Protein AF-A0A9Q0IZ70-F1 (afdb_monomer_lite)

InterPro domains:
  IPR000010 Cystatin domain [PF16845] (26-95)
  IPR000010 Cystatin domain [SM00043] (12-96)
  IPR000010 Cystatin domain [cd00042] (15-93)
  IPR018073 Proteinase inhibitor I25, cystatin, conserved site [PS00287] (55-68)
  IPR027214 Cystatin [PTHR11413] (13-95)
  IPR046350 Cystatin superfamily [SSF54403] (16-95)
  IPR046350 Cystatin superfamily [SSF54403] (92-128)

Structure (mmCIF, N/CA/C/O backbone):
data_AF-A0A9Q0IZ70-F1
#
_entry.id   AF-A0A9Q0IZ70-F1
#
loop_
_atom_site.group_PDB
_atom_site.id
_atom_site.type_symbol
_atom_site.label_atom_id
_atom_site.label_alt_id
_atom_site.label_comp_id
_atom_site.label_asym_id
_atom_site.label_entity_id
_atom_site.label_seq_id
_atom_site.pdbx_PDB_ins_code
_atom_site.Cartn_x
_atom_site.Cartn_y
_atom_site.Cartn_z
_atom_site.occupancy
_atom_site.B_iso_or_equiv
_atom_site.auth_seq_id
_atom_site.auth_comp_id
_atom_site.auth_asym_id
_atom_site.auth_atom_id
_atom_site.pdbx_PDB_model_num
ATOM 1 N N . MET A 1 1 ? 20.917 2.984 -36.795 1.00 37.69 1 MET A N 1
ATOM 2 C CA . MET A 1 1 ? 20.305 1.751 -36.254 1.00 37.69 1 MET A CA 1
ATOM 3 C C . MET A 1 1 ? 19.151 2.161 -35.357 1.00 37.69 1 MET A C 1
ATOM 5 O O . MET A 1 1 ? 19.385 2.739 -34.306 1.00 37.69 1 MET A O 1
ATOM 9 N N . ALA A 1 2 ? 17.919 1.964 -35.822 1.00 38.53 2 ALA A N 1
ATOM 10 C CA . ALA A 1 2 ? 16.712 2.277 -35.069 1.00 38.53 2 ALA A CA 1
ATOM 11 C C . ALA A 1 2 ? 16.426 1.143 -34.073 1.00 38.53 2 ALA A C 1
ATOM 13 O O . ALA A 1 2 ? 16.242 0.001 -34.493 1.00 38.53 2 ALA A O 1
ATOM 14 N N . LYS A 1 3 ? 16.390 1.443 -32.769 1.00 39.34 3 LYS A N 1
ATOM 15 C CA . LYS A 1 3 ? 15.794 0.542 -31.776 1.00 39.34 3 LYS A CA 1
ATOM 16 C C . LYS A 1 3 ? 14.370 1.008 -31.493 1.00 39.34 3 LYS A C 1
ATOM 18 O O . LYS A 1 3 ? 14.136 2.095 -30.981 1.00 39.34 3 LYS A O 1
ATOM 23 N N . LYS A 1 4 ? 13.448 0.164 -31.938 1.00 32.59 4 LYS A N 1
ATOM 24 C CA . LYS A 1 4 ? 11.996 0.272 -31.888 1.00 32.59 4 LYS A CA 1
ATOM 25 C C . LYS A 1 4 ? 11.491 -0.191 -30.517 1.00 32.59 4 LYS A C 1
ATOM 27 O O . LYS A 1 4 ? 11.892 -1.260 -30.071 1.00 32.59 4 LYS A O 1
ATOM 32 N N . GLY A 1 5 ? 10.567 0.580 -29.942 1.00 32.47 5 GLY A N 1
ATOM 33 C CA . GLY A 1 5 ? 9.513 0.085 -29.051 1.00 32.47 5 GLY A CA 1
ATOM 34 C C . GLY A 1 5 ? 9.852 -0.016 -27.565 1.00 32.47 5 GLY A C 1
ATOM 35 O O . GLY A 1 5 ? 9.880 -1.119 -27.034 1.00 32.47 5 GLY A O 1
ATOM 36 N N . ALA A 1 6 ? 10.039 1.116 -26.886 1.00 37.16 6 ALA A N 1
ATOM 37 C CA . ALA A 1 6 ? 9.683 1.198 -25.471 1.00 37.16 6 ALA A CA 1
ATOM 38 C C . ALA A 1 6 ? 8.194 1.565 -25.429 1.00 37.16 6 ALA A C 1
ATOM 40 O O . ALA A 1 6 ? 7.808 2.580 -26.012 1.00 37.16 6 ALA A O 1
ATOM 41 N N . GLY A 1 7 ? 7.376 0.674 -24.863 1.00 34.72 7 GLY A N 1
ATOM 42 C CA . GLY A 1 7 ? 5.933 0.859 -24.719 1.00 34.72 7 GLY A CA 1
ATOM 43 C C . GLY A 1 7 ? 5.609 2.200 -24.072 1.00 34.72 7 GLY A C 1
ATOM 44 O O . GLY A 1 7 ? 6.412 2.728 -23.307 1.00 34.72 7 GLY A O 1
ATOM 45 N N . ASP A 1 8 ? 4.461 2.747 -24.456 1.00 37.56 8 ASP A N 1
ATOM 46 C CA . ASP A 1 8 ? 3.940 4.062 -24.100 1.00 37.56 8 ASP A CA 1
ATOM 47 C C . ASP A 1 8 ? 4.296 4.490 -22.670 1.00 37.56 8 ASP A C 1
ATOM 49 O O . ASP A 1 8 ? 3.594 4.184 -21.703 1.00 37.56 8 ASP A O 1
ATOM 53 N N . VAL A 1 9 ? 5.400 5.232 -22.535 1.00 45.91 9 VAL A N 1
ATOM 54 C CA . VAL A 1 9 ? 5.744 5.904 -21.288 1.00 45.91 9 VAL A CA 1
ATOM 55 C C . VAL A 1 9 ? 4.662 6.949 -21.056 1.00 45.91 9 VAL A C 1
ATOM 57 O O . VAL A 1 9 ? 4.579 7.966 -21.747 1.00 45.91 9 VAL A O 1
ATOM 60 N N . ALA A 1 10 ? 3.762 6.670 -20.117 1.00 45.91 10 ALA A N 1
ATOM 61 C CA . ALA A 1 10 ? 2.833 7.665 -19.618 1.00 45.91 10 ALA A CA 1
ATOM 62 C C . ALA A 1 10 ? 3.679 8.837 -19.104 1.00 45.91 10 ALA A C 1
ATOM 64 O O . ALA A 1 10 ? 4.390 8.706 -18.106 1.00 45.91 10 ALA A O 1
ATOM 65 N N . HIS A 1 11 ? 3.652 9.952 -19.834 1.00 46.00 11 HIS A N 1
ATOM 66 C CA . HIS A 1 11 ? 4.372 11.178 -19.513 1.00 46.00 11 HIS A CA 1
ATOM 67 C C . HIS A 1 11 ? 3.722 11.804 -18.270 1.00 46.00 11 HIS A C 1
ATOM 69 O O . HIS A 1 11 ? 2.929 12.738 -18.363 1.00 46.00 11 HIS A O 1
ATOM 75 N N . GLY A 1 12 ? 3.997 11.231 -17.097 1.00 52.81 12 GLY A N 1
ATOM 76 C CA . GLY A 1 12 ? 3.655 11.832 -15.816 1.00 52.81 12 GLY A CA 1
ATOM 77 C C . GLY A 1 12 ? 4.418 13.143 -15.670 1.00 52.81 12 GLY A C 1
ATOM 78 O O . GLY A 1 12 ? 5.605 13.215 -15.989 1.00 52.81 12 GLY A O 1
ATOM 79 N N . ILE A 1 13 ? 3.734 14.190 -15.214 1.00 55.56 13 ILE A N 1
ATOM 80 C CA . ILE A 1 13 ? 4.355 15.490 -14.949 1.00 55.56 13 ILE A CA 1
ATOM 81 C C . ILE A 1 13 ? 5.485 15.266 -13.925 1.00 55.56 13 ILE A C 1
ATOM 83 O O . ILE A 1 13 ? 5.208 14.700 -12.862 1.00 55.56 13 ILE A O 1
ATOM 87 N N . PRO A 1 14 ? 6.741 15.671 -14.203 1.00 56.78 14 PRO A N 1
ATOM 88 C CA . PRO A 1 14 ? 7.845 15.515 -13.259 1.00 56.78 14 PRO A CA 1
ATOM 89 C C . PRO A 1 14 ? 7.474 16.064 -11.874 1.00 56.78 14 PRO A C 1
ATOM 91 O O . PRO A 1 14 ? 7.019 17.199 -11.752 1.00 56.78 14 PRO A O 1
ATOM 94 N N . GLY A 1 15 ? 7.624 15.238 -10.833 1.00 64.81 15 GLY A N 1
ATOM 95 C CA . GLY A 1 15 ? 7.266 15.569 -9.448 1.00 64.81 15 GLY A CA 1
ATOM 96 C C . GLY A 1 15 ? 5.805 15.310 -9.045 1.00 64.81 15 GLY A C 1
ATOM 97 O O 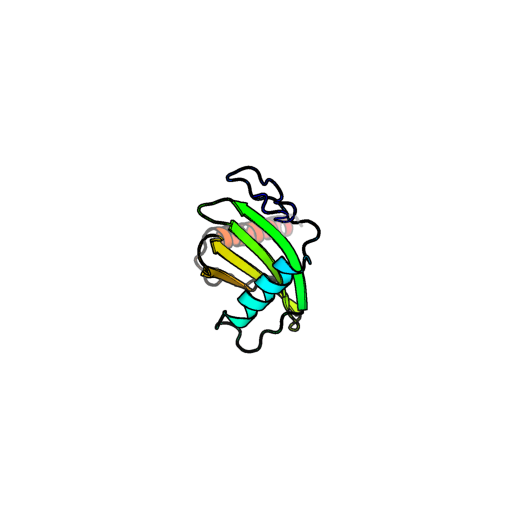. GLY A 1 15 ? 5.546 15.113 -7.857 1.00 64.81 15 GLY A O 1
ATOM 98 N N . GLY A 1 16 ? 4.862 15.232 -9.989 1.00 84.38 16 GLY A N 1
ATOM 99 C CA . GLY A 1 16 ? 3.443 14.980 -9.713 1.00 84.38 16 GLY A CA 1
ATOM 100 C C . GLY A 1 16 ? 3.116 13.495 -9.527 1.00 84.38 16 GLY A C 1
ATOM 101 O O . GLY A 1 16 ? 3.575 12.646 -10.295 1.00 84.38 16 GLY A O 1
ATOM 102 N N . ILE A 1 17 ? 2.287 13.167 -8.529 1.00 89.00 17 ILE A N 1
ATOM 103 C CA . ILE A 1 17 ? 1.721 11.817 -8.397 1.00 89.00 17 ILE A CA 1
ATOM 104 C C . ILE A 1 17 ? 0.626 11.659 -9.454 1.00 89.00 17 ILE A C 1
ATOM 106 O O . ILE A 1 17 ? -0.391 12.349 -9.423 1.00 89.00 17 ILE A O 1
ATOM 110 N N . THR A 1 18 ? 0.845 10.748 -10.396 1.00 92.06 18 THR A N 1
ATOM 111 C CA . THR A 1 18 ? -0.065 10.467 -11.507 1.00 92.06 18 THR A CA 1
ATOM 112 C C . THR A 1 18 ? -0.782 9.139 -11.253 1.00 92.06 18 THR A C 1
ATOM 114 O O . THR A 1 18 ? -0.106 8.126 -11.064 1.00 92.06 18 THR A O 1
ATOM 117 N N . PRO A 1 19 ? -2.126 9.092 -11.242 1.00 93.06 19 PRO A N 1
ATOM 118 C CA . PRO A 1 19 ? -2.852 7.836 -11.085 1.00 93.06 19 PRO A CA 1
ATOM 119 C C . PRO A 1 19 ? -2.624 6.918 -12.294 1.00 93.06 19 PRO A C 1
ATOM 121 O O . PRO A 1 19 ? -2.622 7.366 -13.439 1.00 93.06 19 PRO A O 1
ATOM 124 N N . ILE A 1 20 ? -2.466 5.620 -12.040 1.00 92.44 20 ILE A N 1
ATOM 125 C CA . ILE A 1 20 ? -2.356 4.590 -13.074 1.00 92.44 20 ILE A CA 1
ATOM 126 C C . ILE A 1 20 ? -3.730 3.950 -13.250 1.00 92.44 20 ILE A C 1
ATOM 128 O O . ILE A 1 20 ? -4.258 3.312 -12.338 1.00 92.44 20 ILE A O 1
ATOM 132 N N . ILE A 1 21 ? -4.310 4.137 -14.435 1.00 91.25 21 ILE A N 1
ATOM 133 C CA . ILE A 1 21 ? -5.63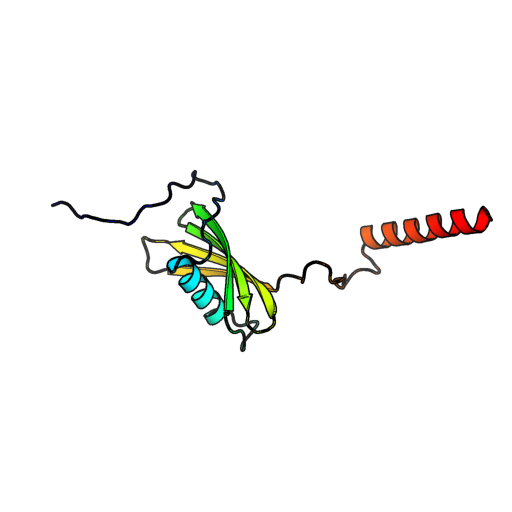4 3.622 -14.788 1.00 91.25 21 ILE A CA 1
ATOM 134 C C . ILE A 1 21 ? -5.500 2.787 -16.077 1.00 91.25 21 ILE A C 1
ATOM 136 O O . ILE A 1 21 ? -4.961 3.290 -17.067 1.00 91.25 21 ILE A O 1
ATOM 140 N N . PRO A 1 22 ? -5.934 1.513 -16.093 1.00 92.81 22 PRO A N 1
ATOM 141 C CA . PRO A 1 22 ? -6.486 0.775 -14.957 1.00 92.81 22 PRO A CA 1
ATOM 142 C C . PRO A 1 22 ? -5.382 0.369 -13.948 1.00 92.81 22 PRO A C 1
ATOM 144 O O . PRO A 1 22 ? -4.208 0.322 -14.320 1.00 92.81 22 PRO A O 1
ATOM 147 N N . PRO A 1 23 ? -5.713 0.126 -12.666 1.00 91.06 23 PRO A N 1
ATOM 148 C CA . PRO A 1 23 ? -4.716 -0.147 -11.624 1.00 91.06 23 PRO A CA 1
ATOM 149 C C . PRO A 1 23 ? -4.170 -1.585 -11.644 1.00 91.06 23 PRO A C 1
ATOM 151 O O . PRO A 1 23 ? -3.152 -1.864 -11.020 1.00 91.06 23 PRO A O 1
ATOM 154 N N . ASP A 1 24 ? -4.823 -2.498 -12.357 1.00 92.44 24 ASP A N 1
ATOM 155 C CA . ASP A 1 24 ? -4.504 -3.926 -12.474 1.00 92.44 24 ASP A CA 1
ATOM 156 C C . ASP A 1 24 ? -3.614 -4.253 -13.686 1.00 92.44 24 ASP A C 1
ATOM 158 O O . ASP A 1 24 ? -3.542 -5.403 -14.123 1.00 92.44 24 ASP A O 1
ATOM 162 N N . ARG A 1 25 ? -2.902 -3.253 -14.224 1.00 94.69 25 ARG A N 1
ATOM 163 C CA . ARG A 1 25 ? -1.899 -3.471 -15.275 1.00 94.69 25 ARG A CA 1
ATOM 164 C C . ARG A 1 25 ? -0.915 -4.573 -14.847 1.00 94.69 25 ARG A C 1
ATOM 166 O O . ARG A 1 25 ? -0.473 -4.547 -13.695 1.00 94.69 25 ARG A O 1
ATOM 173 N N . PRO A 1 26 ? -0.503 -5.483 -15.753 1.00 95.19 26 PRO A N 1
ATOM 174 C CA . PRO A 1 26 ? 0.390 -6.597 -15.418 1.00 95.19 26 PRO A CA 1
ATOM 175 C C . PRO A 1 26 ? 1.657 -6.167 -14.669 1.00 95.19 26 PRO A C 1
ATOM 177 O O . PRO A 1 26 ? 2.002 -6.754 -13.650 1.00 95.19 26 PRO A O 1
ATOM 180 N N . GLU A 1 27 ? 2.278 -5.067 -15.098 1.00 93.19 27 GLU A N 1
ATOM 181 C CA . GLU A 1 27 ? 3.470 -4.493 -14.459 1.00 93.19 27 GLU A CA 1
ATOM 182 C C . GLU A 1 27 ? 3.227 -4.106 -12.990 1.00 93.19 27 GLU A C 1
ATOM 184 O O . GLU A 1 27 ? 4.071 -4.335 -12.126 1.00 93.19 27 GLU A O 1
ATOM 189 N N . ILE A 1 28 ? 2.050 -3.560 -12.680 1.00 96.12 28 ILE A N 1
ATOM 190 C CA . ILE A 1 28 ? 1.670 -3.158 -11.322 1.00 96.12 28 ILE A CA 1
ATOM 191 C C . ILE A 1 28 ? 1.313 -4.376 -10.475 1.00 96.12 28 ILE A C 1
ATOM 193 O O . ILE A 1 28 ? 1.666 -4.433 -9.297 1.00 96.12 28 ILE A O 1
ATOM 197 N N . VAL A 1 29 ? 0.657 -5.374 -11.069 1.00 96.75 29 VAL A N 1
ATOM 198 C CA . VAL A 1 29 ? 0.383 -6.656 -10.410 1.00 96.75 29 VAL A CA 1
ATOM 199 C C . VAL A 1 29 ? 1.692 -7.352 -10.031 1.00 96.75 29 VAL A C 1
ATOM 201 O O . VAL A 1 29 ? 1.815 -7.848 -8.911 1.00 96.75 29 VAL A O 1
ATOM 204 N N . ASP A 1 30 ? 2.693 -7.338 -10.909 1.00 95.94 30 ASP A N 1
ATOM 205 C CA . ASP A 1 30 ? 4.012 -7.911 -10.634 1.00 95.94 30 ASP A CA 1
ATOM 206 C C . ASP A 1 30 ? 4.734 -7.174 -9.504 1.00 95.94 30 ASP A C 1
ATOM 208 O O . ASP A 1 30 ? 5.316 -7.807 -8.619 1.00 95.94 30 ASP A O 1
ATOM 212 N N . LEU A 1 31 ? 4.654 -5.841 -9.480 1.00 95.56 31 LEU A N 1
ATOM 213 C CA . LEU A 1 31 ? 5.178 -5.027 -8.383 1.00 95.56 31 LEU A CA 1
ATOM 214 C C . LEU A 1 31 ? 4.460 -5.322 -7.057 1.00 95.56 31 LEU A C 1
ATOM 216 O O . LEU A 1 31 ? 5.113 -5.484 -6.026 1.00 95.56 31 LEU A O 1
ATOM 220 N N . ALA A 1 32 ? 3.135 -5.466 -7.074 1.00 96.19 32 ALA A N 1
ATOM 221 C CA . ALA A 1 32 ? 2.357 -5.818 -5.890 1.00 96.19 32 ALA A CA 1
ATOM 222 C C . ALA A 1 32 ? 2.733 -7.211 -5.352 1.00 96.19 32 ALA A C 1
ATOM 224 O O . ALA A 1 32 ? 2.946 -7.380 -4.151 1.00 96.19 32 ALA A O 1
ATOM 225 N N . ARG A 1 33 ? 2.883 -8.206 -6.237 1.00 96.31 33 ARG A N 1
ATOM 226 C CA . ARG A 1 33 ? 3.342 -9.558 -5.874 1.00 96.31 33 ARG A CA 1
ATOM 227 C C . ARG A 1 33 ? 4.763 -9.550 -5.325 1.00 96.31 33 ARG A C 1
ATOM 229 O O . ARG A 1 33 ? 5.039 -10.251 -4.354 1.00 96.31 33 ARG A O 1
ATOM 236 N N . PHE A 1 34 ? 5.650 -8.756 -5.923 1.00 94.94 34 PHE A N 1
ATOM 237 C CA . PHE A 1 34 ? 7.000 -8.544 -5.412 1.00 94.94 34 PHE A CA 1
ATOM 238 C C . PHE A 1 34 ? 6.960 -7.988 -3.987 1.00 94.94 34 PHE A C 1
ATOM 240 O O . PHE A 1 34 ? 7.572 -8.575 -3.102 1.00 94.94 34 PHE A O 1
ATOM 247 N N . ALA A 1 35 ? 6.173 -6.939 -3.734 1.00 95.44 35 ALA A N 1
ATOM 248 C CA . ALA A 1 35 ? 6.059 -6.353 -2.402 1.00 95.44 35 ALA A CA 1
ATOM 249 C C . ALA A 1 35 ? 5.541 -7.348 -1.352 1.00 95.44 35 ALA A C 1
ATOM 251 O O . ALA A 1 35 ? 6.139 -7.467 -0.285 1.00 95.44 35 ALA A O 1
ATOM 252 N N . VAL A 1 36 ? 4.493 -8.116 -1.676 1.00 95.31 36 VAL A N 1
ATOM 253 C CA . VAL A 1 36 ? 3.940 -9.155 -0.786 1.00 95.31 36 VAL A CA 1
ATOM 254 C C . VAL A 1 36 ? 4.950 -10.272 -0.503 1.00 95.31 36 VAL A C 1
ATOM 256 O O . VAL A 1 36 ? 4.991 -10.778 0.616 1.00 95.31 36 VAL A O 1
ATOM 259 N N . LYS A 1 37 ? 5.782 -10.638 -1.486 1.00 94.31 37 LYS A N 1
ATOM 260 C CA . LYS A 1 37 ? 6.838 -11.650 -1.330 1.00 94.31 37 LYS A CA 1
ATOM 261 C C . LYS A 1 37 ? 8.045 -11.141 -0.533 1.00 94.31 37 LYS A C 1
ATOM 263 O O . LYS A 1 37 ? 8.714 -11.936 0.118 1.00 94.31 37 LYS A O 1
ATOM 268 N N . THR A 1 38 ? 8.369 -9.854 -0.643 1.00 92.19 38 THR A N 1
ATOM 269 C CA . THR A 1 38 ? 9.568 -9.253 -0.038 1.00 92.19 38 THR A CA 1
ATOM 270 C C . THR A 1 38 ? 9.358 -8.830 1.412 1.00 92.19 38 THR A C 1
ATOM 272 O O . THR A 1 38 ? 10.302 -8.877 2.195 1.00 92.19 38 THR A O 1
ATOM 275 N N . GLN A 1 39 ? 8.151 -8.403 1.779 1.00 90.50 39 GLN A N 1
ATOM 276 C CA . GLN A 1 39 ? 7.840 -8.035 3.159 1.00 90.50 39 GLN A CA 1
ATOM 277 C C . GLN A 1 39 ? 7.918 -9.253 4.099 1.00 90.50 39 GLN A C 1
ATOM 279 O O . GLN A 1 39 ? 7.590 -10.373 3.711 1.00 90.50 39 GLN A O 1
ATOM 284 N N . THR A 1 40 ? 8.338 -9.026 5.345 1.00 90.56 40 THR A N 1
ATOM 285 C CA . THR A 1 40 ? 8.505 -10.078 6.367 1.00 90.56 40 THR A CA 1
ATOM 286 C C . THR A 1 40 ? 7.510 -9.969 7.523 1.00 90.56 40 THR A C 1
ATOM 288 O O . THR A 1 40 ? 7.481 -10.836 8.390 1.00 90.56 40 THR A O 1
ATOM 291 N N . GLU A 1 41 ? 6.716 -8.901 7.563 1.00 89.06 41 GLU A N 1
ATOM 292 C CA . GLU A 1 41 ? 5.797 -8.579 8.662 1.00 89.06 41 GLU A CA 1
ATOM 293 C C . GLU A 1 41 ? 4.552 -9.486 8.666 1.00 89.06 41 GLU A C 1
ATOM 295 O O . GLU A 1 41 ? 4.031 -9.844 9.719 1.00 89.06 41 GLU A O 1
ATOM 300 N N . TYR A 1 42 ? 4.114 -9.926 7.485 1.00 88.38 42 TYR A N 1
ATOM 301 C CA . TYR A 1 42 ? 2.942 -10.769 7.258 1.00 88.38 42 TYR A CA 1
ATOM 302 C C . TYR A 1 42 ? 3.355 -12.043 6.489 1.00 88.38 42 TYR A C 1
ATOM 304 O O . TYR A 1 42 ? 3.138 -12.133 5.279 1.00 88.38 42 TYR A O 1
ATOM 312 N N . PRO A 1 43 ? 3.956 -13.053 7.144 1.00 84.94 43 PRO A N 1
ATOM 313 C CA . PRO A 1 43 ? 4.604 -14.189 6.470 1.00 84.94 43 PRO A CA 1
ATOM 314 C C . PRO A 1 43 ? 3.660 -15.082 5.643 1.00 84.94 43 PRO A C 1
ATOM 316 O O . PRO A 1 43 ? 4.111 -15.765 4.729 1.00 84.94 43 PRO A O 1
ATOM 319 N N . ASN A 1 44 ? 2.356 -15.061 5.932 1.00 90.12 44 ASN A N 1
ATOM 320 C CA . ASN A 1 44 ? 1.337 -15.861 5.238 1.00 90.12 44 ASN A CA 1
ATOM 321 C C . ASN A 1 44 ? 0.444 -15.017 4.315 1.00 90.12 44 ASN A C 1
ATOM 323 O O . ASN A 1 44 ? -0.664 -15.428 3.972 1.00 90.12 44 ASN A O 1
ATOM 327 N N . LEU A 1 45 ? 0.881 -13.806 3.960 1.00 94.19 45 LEU A N 1
ATOM 328 C CA . LEU A 1 45 ? 0.069 -12.900 3.162 1.00 94.19 45 LEU A CA 1
ATOM 329 C C . LEU A 1 45 ? -0.007 -13.368 1.707 1.00 94.19 45 LEU A C 1
ATOM 331 O O . LEU A 1 45 ? 1.012 -13.527 1.035 1.00 94.19 45 LEU A O 1
ATOM 335 N N . VAL A 1 46 ? -1.228 -13.537 1.201 1.00 94.69 46 VAL A N 1
ATOM 336 C CA . VAL A 1 46 ? -1.479 -13.921 -0.192 1.00 94.69 46 VAL A CA 1
ATOM 337 C C . VAL A 1 46 ? -2.088 -12.742 -0.935 1.00 94.69 46 VAL A C 1
ATOM 339 O O . VAL A 1 46 ? -3.141 -12.231 -0.560 1.00 94.69 46 VAL A O 1
ATOM 342 N N . PHE A 1 47 ? -1.413 -12.304 -1.997 1.00 95.69 47 PHE A N 1
ATOM 343 C CA . PHE A 1 47 ? -1.916 -11.260 -2.886 1.00 95.69 47 PHE A CA 1
ATOM 344 C C . PHE A 1 47 ? -3.187 -11.727 -3.605 1.00 95.69 47 PHE A C 1
ATOM 346 O O . PHE A 1 47 ? -3.161 -12.768 -4.263 1.00 95.69 47 PHE A O 1
ATOM 353 N N . LYS A 1 48 ? -4.241 -10.906 -3.562 1.00 96.00 48 LYS A N 1
ATOM 354 C CA . LYS A 1 48 ? -5.500 -11.154 -4.271 1.00 96.00 48 LYS A CA 1
ATOM 355 C C . LYS A 1 48 ? -5.658 -10.248 -5.490 1.00 96.00 48 LYS A C 1
ATOM 357 O O . LYS A 1 48 ? -5.775 -10.741 -6.610 1.00 96.00 48 LYS A O 1
ATOM 362 N N . LYS A 1 49 ? -5.641 -8.921 -5.303 1.00 96.19 49 LYS A N 1
ATOM 363 C CA . LYS A 1 49 ? -5.791 -7.944 -6.403 1.00 96.19 49 LYS A CA 1
ATOM 364 C C . LYS A 1 49 ? -5.236 -6.562 -6.066 1.00 96.19 49 LYS A C 1
ATOM 366 O O . LYS A 1 49 ? -5.106 -6.201 -4.898 1.00 96.19 49 LYS A O 1
ATOM 371 N N . VAL A 1 50 ? -4.978 -5.756 -7.096 1.00 97.25 50 VAL A N 1
ATOM 372 C CA . VAL A 1 50 ? -4.668 -4.325 -6.947 1.00 97.25 50 VAL A CA 1
ATOM 373 C C . VAL A 1 50 ? -5.970 -3.521 -6.939 1.00 97.25 50 VAL A C 1
ATOM 375 O O . VAL A 1 50 ? -6.840 -3.731 -7.779 1.00 97.25 50 VAL A O 1
ATOM 378 N N . LEU A 1 51 ? -6.109 -2.603 -5.983 1.00 95.31 51 LEU A N 1
ATOM 379 C CA . LEU A 1 51 ? -7.261 -1.705 -5.857 1.00 95.31 51 LEU A CA 1
ATOM 380 C C . LEU A 1 51 ? -6.983 -0.331 -6.466 1.00 95.31 51 LEU A C 1
ATOM 382 O O . LEU A 1 51 ? -7.847 0.249 -7.120 1.00 95.31 51 LEU A O 1
ATOM 386 N N . LYS A 1 52 ? -5.789 0.213 -6.212 1.00 95.69 52 LYS A N 1
ATOM 387 C CA . LYS A 1 52 ? -5.356 1.527 -6.693 1.00 95.69 52 LYS A CA 1
ATOM 388 C C . LYS A 1 52 ? -3.869 1.498 -6.990 1.00 95.69 52 LYS A C 1
ATOM 390 O O . LYS A 1 52 ? -3.113 0.817 -6.299 1.00 95.69 52 LYS A O 1
ATOM 395 N N . ALA A 1 53 ? -3.468 2.280 -7.980 1.00 96.25 53 ALA A N 1
ATOM 396 C CA . ALA A 1 53 ? -2.077 2.459 -8.335 1.00 96.25 53 ALA A CA 1
ATOM 397 C C . ALA A 1 53 ? -1.831 3.904 -8.769 1.00 96.25 53 ALA A C 1
ATOM 399 O O . ALA A 1 53 ? -2.668 4.518 -9.432 1.00 96.25 53 ALA A O 1
ATOM 400 N N . ALA A 1 54 ? -0.683 4.445 -8.394 1.00 94.81 54 ALA A N 1
ATOM 401 C CA . ALA A 1 54 ? -0.192 5.727 -8.865 1.00 94.81 54 ALA A CA 1
ATOM 402 C C . ALA A 1 54 ? 1.330 5.676 -8.996 1.00 94.81 54 ALA A C 1
ATOM 404 O O . ALA A 1 54 ? 1.991 4.866 -8.347 1.00 94.81 54 ALA A O 1
ATOM 405 N N . GLN A 1 55 ? 1.883 6.545 -9.831 1.00 93.94 55 GLN A N 1
ATOM 406 C CA . GLN A 1 55 ? 3.318 6.673 -10.037 1.00 93.94 55 GLN A CA 1
ATOM 407 C C . GLN A 1 55 ? 3.784 8.100 -9.786 1.00 93.94 55 GLN A C 1
ATOM 409 O O . GLN A 1 55 ? 3.043 9.057 -10.003 1.00 93.94 55 GLN A O 1
ATOM 414 N N . GLN A 1 56 ? 5.040 8.244 -9.390 1.00 92.69 56 GLN A N 1
ATOM 415 C CA . GLN A 1 56 ? 5.725 9.522 -9.297 1.00 92.69 56 GLN A CA 1
ATOM 416 C C . GLN A 1 56 ? 7.127 9.390 -9.886 1.00 92.69 56 GLN A C 1
ATOM 418 O O . GLN A 1 56 ? 7.894 8.505 -9.500 1.00 92.69 56 GLN A O 1
ATOM 423 N N . VAL A 1 57 ? 7.464 10.291 -10.807 1.00 90.38 57 VAL A N 1
ATOM 424 C CA . VAL A 1 57 ? 8.808 10.381 -11.387 1.00 90.38 57 VAL A CA 1
ATOM 425 C C . VAL A 1 57 ? 9.720 11.126 -10.409 1.00 90.38 57 VAL A C 1
ATOM 427 O O . VAL A 1 57 ? 9.437 12.265 -10.035 1.00 90.38 57 VAL A O 1
ATOM 430 N N . VAL A 1 58 ? 10.799 10.465 -9.991 1.00 87.50 58 VAL A N 1
ATOM 431 C CA . VAL A 1 58 ? 11.846 10.954 -9.075 1.00 87.50 58 VAL A CA 1
ATOM 432 C C . VAL A 1 58 ? 13.224 10.609 -9.675 1.00 87.50 58 VAL A C 1
ATOM 434 O O . VAL A 1 58 ? 13.353 10.515 -10.892 1.00 87.50 58 VAL A O 1
ATOM 437 N N . SER A 1 59 ? 14.257 10.333 -8.867 1.00 87.31 59 SER A N 1
ATOM 438 C CA . SER A 1 59 ? 15.483 9.633 -9.311 1.00 87.31 59 SER A CA 1
ATOM 439 C C . SER A 1 59 ? 15.223 8.143 -9.623 1.00 87.31 59 SER A C 1
ATOM 441 O O . SER A 1 59 ? 15.904 7.250 -9.124 1.00 87.31 59 SER A O 1
ATOM 443 N N . GLY A 1 60 ? 14.177 7.873 -10.401 1.00 90.19 60 GLY A N 1
ATOM 444 C CA . GLY A 1 60 ? 13.569 6.582 -10.707 1.00 90.19 60 GLY A CA 1
ATOM 445 C C . GLY A 1 60 ? 12.053 6.770 -10.794 1.00 90.19 60 GLY A C 1
ATOM 446 O O . GLY A 1 60 ? 11.572 7.889 -10.973 1.00 90.19 60 GLY A O 1
ATOM 447 N N . VAL A 1 61 ? 11.286 5.710 -10.581 1.00 91.62 61 VAL A N 1
ATOM 448 C CA . VAL A 1 61 ? 9.826 5.774 -10.473 1.00 91.62 61 VAL A CA 1
ATOM 449 C C . VAL A 1 61 ? 9.409 5.204 -9.125 1.00 91.62 61 VAL A C 1
ATOM 451 O O . VAL A 1 61 ? 9.779 4.083 -8.776 1.00 91.62 61 VAL A O 1
ATOM 454 N N . LYS A 1 62 ? 8.667 5.989 -8.341 1.00 94.50 62 LYS A N 1
ATOM 455 C CA . LYS A 1 62 ? 7.977 5.499 -7.145 1.00 94.50 62 LYS A CA 1
ATOM 456 C C . LYS A 1 62 ? 6.565 5.085 -7.521 1.00 94.50 62 LYS A C 1
ATOM 458 O O . LYS A 1 62 ? 5.816 5.892 -8.062 1.00 94.50 62 LYS A O 1
ATOM 463 N N . TYR A 1 63 ? 6.205 3.856 -7.194 1.00 95.81 63 TYR A N 1
ATOM 464 C CA . TYR A 1 63 ? 4.863 3.318 -7.339 1.00 95.81 63 TYR A CA 1
ATOM 465 C C . TYR A 1 63 ? 4.180 3.288 -5.980 1.00 95.81 63 TYR A C 1
ATOM 467 O O . TYR A 1 63 ? 4.727 2.747 -5.022 1.00 95.81 63 TYR A O 1
ATOM 475 N N . TYR A 1 64 ? 2.982 3.850 -5.922 1.00 96.44 64 TYR A N 1
ATOM 476 C CA . TYR A 1 64 ? 2.077 3.814 -4.782 1.00 96.44 64 TYR A CA 1
ATOM 477 C C . TYR A 1 64 ? 0.974 2.826 -5.119 1.00 96.44 64 TYR A C 1
ATOM 479 O O . TYR A 1 64 ? 0.194 3.070 -6.039 1.00 96.44 64 TYR A O 1
ATOM 487 N N . ILE A 1 65 ? 0.926 1.699 -4.417 1.00 96.94 65 ILE A N 1
ATOM 488 C CA . ILE A 1 65 ? -0.003 0.615 -4.724 1.00 96.94 65 ILE A CA 1
ATOM 489 C C . ILE A 1 65 ? -0.826 0.308 -3.481 1.00 96.94 65 ILE A C 1
ATOM 491 O O . ILE A 1 65 ? -0.288 0.034 -2.410 1.00 96.94 65 ILE A O 1
ATOM 495 N N . THR A 1 66 ? -2.145 0.315 -3.638 1.00 96.44 66 THR A N 1
ATOM 496 C CA . THR A 1 66 ? -3.069 -0.250 -2.656 1.00 96.44 66 THR A CA 1
ATOM 497 C C . THR A 1 66 ? -3.533 -1.606 -3.161 1.00 96.44 66 THR A C 1
ATOM 499 O O . THR A 1 66 ? -4.111 -1.689 -4.247 1.00 96.44 66 THR A O 1
ATOM 502 N N . LEU A 1 67 ? -3.311 -2.659 -2.381 1.00 95.81 67 LEU A N 1
ATOM 503 C CA . LEU A 1 67 ? -3.681 -4.031 -2.723 1.00 95.81 67 LEU A CA 1
ATOM 504 C C . LEU A 1 67 ? -4.630 -4.635 -1.687 1.00 95.81 67 LEU A C 1
ATOM 506 O O . LEU A 1 67 ? -4.648 -4.231 -0.527 1.00 95.81 67 LEU A O 1
ATOM 5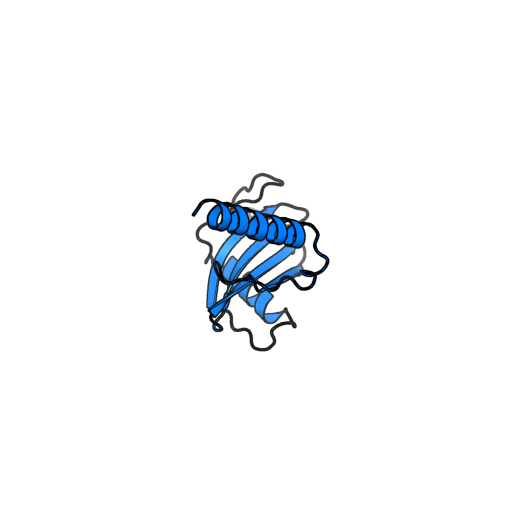10 N N . GLU A 1 68 ? -5.431 -5.593 -2.135 1.00 94.81 68 GLU A N 1
ATOM 511 C CA . GLU A 1 68 ? -6.240 -6.473 -1.294 1.00 94.81 68 GLU A CA 1
ATOM 512 C C . GLU A 1 68 ? -5.542 -7.833 -1.224 1.00 94.81 68 GLU A C 1
ATOM 514 O O . GLU A 1 68 ? -5.043 -8.334 -2.242 1.00 94.81 68 GLU A O 1
ATOM 519 N N . ALA A 1 69 ? -5.502 -8.415 -0.031 1.00 94.62 69 ALA A N 1
ATOM 520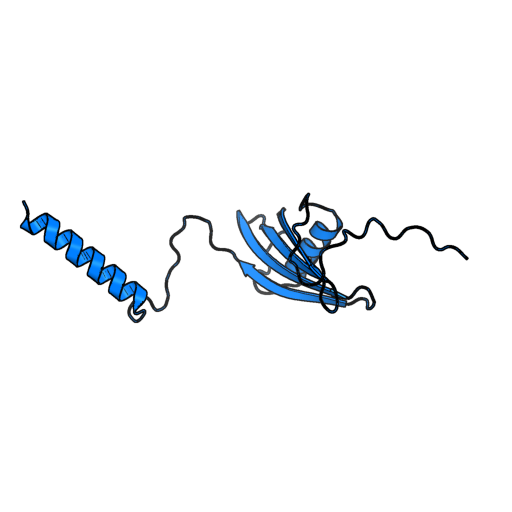 C CA . ALA A 1 69 ? -5.011 -9.766 0.196 1.00 94.62 69 ALA A CA 1
ATOM 521 C C . ALA A 1 69 ? -6.172 -10.738 0.467 1.00 94.62 69 ALA A C 1
ATOM 523 O O . ALA A 1 69 ? -7.320 -10.333 0.662 1.00 94.62 69 ALA A O 1
ATOM 524 N N . GLU A 1 70 ? -5.883 -12.039 0.451 1.00 94.31 70 GLU A N 1
ATOM 525 C CA . GLU A 1 70 ? -6.888 -13.089 0.695 1.00 94.31 70 GLU A CA 1
ATOM 526 C C . GLU A 1 70 ? -7.439 -13.087 2.128 1.00 94.31 70 GLU A C 1
ATOM 528 O O . GLU A 1 70 ? -8.532 -13.589 2.370 1.00 94.31 70 GLU A O 1
ATOM 533 N N . ASP A 1 71 ? -6.736 -12.465 3.076 1.00 89.94 71 ASP A N 1
ATOM 534 C CA . ASP A 1 71 ? -7.213 -12.279 4.450 1.00 89.94 71 ASP A CA 1
ATOM 535 C C . ASP A 1 71 ? -8.341 -11.230 4.569 1.00 89.94 71 ASP A C 1
ATOM 537 O O . ASP A 1 71 ? -8.831 -10.965 5.665 1.00 89.94 71 ASP A O 1
ATOM 541 N N . GLY A 1 72 ? -8.748 -10.621 3.449 1.00 88.19 72 GLY A N 1
ATOM 542 C CA . GLY A 1 72 ? -9.769 -9.578 3.386 1.00 88.19 72 GLY A CA 1
ATOM 543 C C . GLY A 1 72 ? -9.262 -8.187 3.769 1.00 88.19 72 GLY A C 1
ATOM 544 O O . GLY A 1 72 ? -10.015 -7.217 3.665 1.00 88.19 72 GLY A O 1
ATOM 545 N N . ASN A 1 73 ? -7.994 -8.058 4.170 1.00 91.44 73 ASN A N 1
ATOM 546 C CA . ASN A 1 73 ? -7.396 -6.782 4.527 1.00 91.44 73 ASN A CA 1
ATOM 547 C C . ASN A 1 73 ? -6.828 -6.062 3.302 1.00 91.44 73 ASN A C 1
ATOM 549 O O . ASN A 1 73 ? -6.515 -6.641 2.254 1.00 91.44 73 ASN A O 1
ATOM 553 N N . ARG A 1 74 ? -6.681 -4.746 3.457 1.00 93.94 74 ARG A N 1
ATOM 554 C CA . ARG A 1 74 ? -6.045 -3.875 2.472 1.00 93.94 74 ARG A CA 1
ATOM 555 C C . ARG A 1 74 ? -4.668 -3.479 2.959 1.00 93.94 74 ARG A C 1
ATOM 557 O O . ARG A 1 74 ? -4.453 -3.290 4.152 1.00 93.94 74 ARG A O 1
ATOM 564 N N . TYR A 1 75 ? -3.759 -3.307 2.018 1.00 95.06 75 TYR A N 1
ATOM 565 C CA . TYR A 1 75 ? -2.381 -2.945 2.285 1.00 95.06 75 TYR A CA 1
ATOM 566 C C . TYR A 1 75 ? -1.963 -1.824 1.354 1.00 95.06 75 TYR A C 1
ATOM 568 O O . TYR A 1 75 ? -2.367 -1.782 0.191 1.00 95.06 75 TYR A O 1
ATOM 576 N N . GLU A 1 76 ? -1.145 -0.921 1.87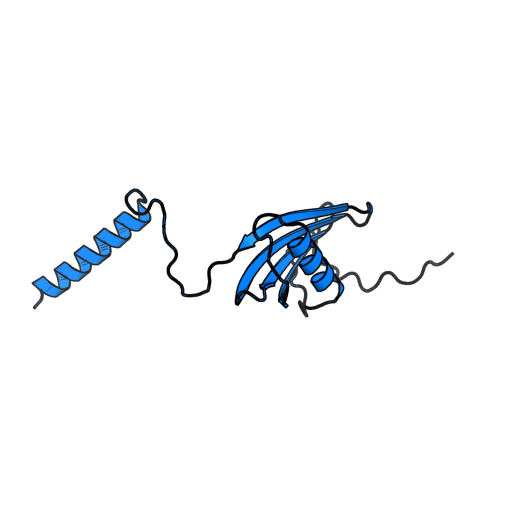2 1.00 95.50 76 GLU A N 1
ATOM 577 C CA . GLU A 1 76 ? -0.450 0.072 1.072 1.00 95.50 76 GLU A CA 1
ATOM 578 C C . GLU A 1 76 ? 1.016 -0.317 0.968 1.00 95.50 76 GLU A C 1
ATOM 580 O O . GLU A 1 76 ? 1.659 -0.659 1.965 1.00 95.50 76 GLU A O 1
ATOM 585 N N . THR A 1 77 ? 1.548 -0.227 -0.245 1.00 96.56 77 THR A N 1
ATOM 586 C CA . THR A 1 77 ? 2.970 -0.382 -0.490 1.00 96.56 77 THR A CA 1
ATOM 587 C C . THR A 1 77 ? 3.512 0.720 -1.386 1.00 96.56 77 THR A C 1
ATOM 589 O O . THR A 1 77 ? 2.842 1.187 -2.311 1.00 96.56 77 THR A O 1
ATOM 592 N N . GLN A 1 78 ? 4.740 1.140 -1.086 1.00 96.88 78 GLN A N 1
ATOM 593 C CA . GLN A 1 78 ? 5.522 2.035 -1.925 1.00 96.88 78 GLN A CA 1
ATOM 594 C C . GLN A 1 78 ? 6.741 1.291 -2.446 1.00 96.88 78 GLN A C 1
ATOM 596 O O . GLN A 1 78 ? 7.511 0.738 -1.660 1.00 96.88 78 GLN A O 1
ATOM 601 N N . ILE A 1 79 ? 6.929 1.300 -3.762 1.00 96.06 79 ILE A N 1
ATOM 602 C CA . ILE A 1 79 ? 8.024 0.587 -4.420 1.00 96.06 79 ILE A CA 1
ATOM 603 C C . ILE A 1 79 ? 8.800 1.575 -5.271 1.00 96.06 79 ILE A C 1
ATOM 605 O O . ILE A 1 79 ? 8.218 2.289 -6.083 1.00 96.06 79 ILE A O 1
ATOM 609 N N . TRP A 1 80 ? 10.115 1.613 -5.104 1.00 94.88 80 TRP A N 1
ATOM 610 C CA . TRP A 1 80 ? 10.993 2.433 -5.923 1.00 94.88 80 TRP A CA 1
ATOM 611 C C . TRP A 1 80 ? 11.735 1.563 -6.931 1.00 94.88 80 TRP A C 1
ATOM 613 O O . TRP A 1 80 ? 12.382 0.577 -6.574 1.00 94.88 80 TRP A O 1
ATOM 623 N N . VAL A 1 81 ? 11.609 1.930 -8.203 1.00 93.00 81 VAL A N 1
ATOM 624 C CA . VAL A 1 81 ? 12.228 1.250 -9.339 1.00 93.00 81 VAL A CA 1
ATOM 625 C C . VAL A 1 81 ? 13.167 2.232 -10.023 1.00 93.00 81 VAL A C 1
ATOM 627 O O . VAL A 1 81 ? 12.781 3.359 -10.329 1.00 93.00 81 VAL A O 1
ATOM 630 N N . GLN A 1 82 ? 14.402 1.817 -10.278 1.00 90.00 82 GLN A N 1
ATOM 631 C CA . GLN A 1 82 ? 15.361 2.611 -11.044 1.00 90.00 82 GLN A CA 1
ATOM 632 C C . GLN A 1 82 ? 15.616 1.896 -12.366 1.00 90.00 82 GLN A C 1
ATOM 634 O O . GLN A 1 82 ? 16.326 0.912 -12.368 1.00 90.00 82 GLN A O 1
ATOM 639 N N . GLU A 1 83 ? 15.058 2.338 -13.493 1.00 80.12 83 GLU A N 1
ATOM 640 C CA . GLU A 1 83 ? 15.098 1.543 -14.741 1.00 80.12 83 GLU A CA 1
ATOM 641 C C . GLU A 1 83 ? 16.508 1.334 -15.325 1.00 80.12 83 GLU A C 1
ATOM 643 O O . GLU A 1 83 ? 16.747 0.375 -16.055 1.00 80.12 83 GLU A O 1
ATOM 648 N N . TRP A 1 84 ? 17.463 2.201 -14.980 1.00 80.31 84 TRP A N 1
ATOM 649 C CA . TRP A 1 84 ? 18.859 2.115 -15.428 1.00 80.31 84 TRP A CA 1
ATOM 650 C C . TRP A 1 84 ? 19.725 1.141 -14.608 1.00 80.31 84 TRP A C 1
ATOM 652 O O . TRP A 1 84 ? 20.900 0.959 -14.925 1.00 80.31 84 TRP A O 1
ATOM 662 N N . ILE A 1 85 ? 19.178 0.513 -13.559 1.00 84.75 85 ILE A N 1
ATOM 663 C CA . ILE A 1 85 ? 19.833 -0.511 -12.723 1.00 84.75 85 ILE A CA 1
ATOM 664 C C . ILE A 1 85 ? 18.798 -1.624 -12.468 1.00 84.75 85 ILE A C 1
ATOM 666 O O . ILE A 1 85 ? 17.624 -1.329 -12.313 1.00 84.75 85 ILE A O 1
ATOM 670 N N . PRO A 1 86 ? 19.138 -2.918 -12.360 1.00 80.06 86 PRO A N 1
ATOM 671 C CA . PRO A 1 86 ? 18.165 -3.954 -11.987 1.00 80.06 86 PRO A CA 1
ATOM 672 C C . PRO A 1 86 ? 17.766 -3.883 -10.492 1.00 80.06 86 PRO A C 1
ATOM 674 O O . PRO A 1 86 ? 17.786 -4.891 -9.788 1.00 80.06 86 PRO A O 1
ATOM 677 N N . LYS A 1 87 ? 17.428 -2.691 -9.979 1.00 83.19 87 LYS A N 1
ATOM 678 C CA . LYS A 1 87 ? 17.095 -2.428 -8.576 1.00 83.19 87 LYS A CA 1
ATOM 679 C C . LYS A 1 87 ? 15.611 -2.086 -8.423 1.00 83.19 87 LYS A C 1
ATOM 681 O O . LYS A 1 87 ? 15.100 -1.150 -9.039 1.00 83.19 87 LYS A O 1
ATOM 686 N N . LYS A 1 88 ? 14.943 -2.851 -7.558 1.00 91.38 88 LYS A N 1
ATOM 687 C CA . LYS A 1 88 ? 13.568 -2.637 -7.090 1.00 91.38 88 LYS A CA 1
ATOM 688 C C . LYS A 1 88 ? 13.589 -2.731 -5.572 1.00 91.38 88 LYS A C 1
ATOM 690 O O . LYS A 1 88 ? 14.154 -3.685 -5.041 1.00 91.38 88 LYS A O 1
ATOM 695 N N . GLU A 1 89 ? 12.995 -1.768 -4.887 1.00 93.25 89 GLU A N 1
ATOM 696 C CA . GLU A 1 89 ? 13.048 -1.694 -3.428 1.00 93.25 89 GLU A CA 1
ATOM 697 C C . GLU A 1 89 ? 11.667 -1.369 -2.864 1.00 93.25 89 GLU A C 1
ATOM 699 O O . GLU A 1 89 ? 11.022 -0.417 -3.304 1.00 93.25 89 GLU A O 1
ATOM 704 N N . VAL A 1 90 ? 11.205 -2.174 -1.905 1.00 95.56 90 VAL A N 1
ATOM 705 C CA . VAL A 1 90 ? 9.987 -1.884 -1.141 1.00 95.56 90 VAL A CA 1
ATOM 706 C C . VAL A 1 90 ? 10.367 -0.892 -0.051 1.00 95.56 90 VAL A C 1
ATOM 708 O O . VAL A 1 90 ? 11.134 -1.227 0.844 1.00 95.56 90 VAL A O 1
ATOM 711 N N . LEU A 1 91 ? 9.851 0.329 -0.141 1.00 93.88 91 LEU A N 1
ATOM 712 C CA . LEU A 1 91 ? 10.127 1.387 0.831 1.00 93.88 91 LEU A CA 1
ATOM 713 C C . LEU A 1 91 ? 9.142 1.354 1.997 1.00 93.88 91 LEU A C 1
ATOM 715 O O . LEU A 1 91 ? 9.510 1.614 3.137 1.00 93.88 91 LEU A O 1
ATOM 719 N N . VAL A 1 92 ? 7.875 1.067 1.697 1.00 94.38 92 VAL A N 1
ATOM 720 C CA . VAL A 1 92 ? 6.790 1.012 2.678 1.00 94.38 92 VAL A CA 1
ATOM 721 C C . VAL A 1 92 ? 5.943 -0.212 2.379 1.00 94.38 92 VAL A C 1
ATOM 723 O O . VAL A 1 92 ? 5.617 -0.480 1.220 1.00 94.38 92 VAL A O 1
ATOM 726 N N . PHE A 1 93 ? 5.559 -0.925 3.428 1.00 95.50 93 PHE A N 1
ATOM 727 C CA . PHE A 1 93 ? 4.512 -1.931 3.392 1.00 95.50 93 PHE A CA 1
ATOM 728 C C . PHE A 1 93 ? 3.754 -1.848 4.711 1.00 95.50 93 PHE A C 1
ATOM 730 O O . PHE A 1 93 ? 4.362 -1.982 5.765 1.00 95.50 93 PHE A O 1
ATOM 737 N N . ARG A 1 94 ? 2.451 -1.569 4.672 1.00 93.44 94 ARG A N 1
ATOM 738 C CA . ARG A 1 94 ? 1.637 -1.470 5.889 1.00 93.44 94 ARG A CA 1
ATOM 739 C C . ARG A 1 94 ? 0.214 -1.933 5.647 1.00 93.44 94 ARG A C 1
ATOM 741 O O . ARG A 1 94 ? -0.350 -1.690 4.576 1.00 93.44 94 ARG A O 1
ATOM 748 N N . ARG A 1 95 ? -0.380 -2.567 6.657 1.00 92.31 95 ARG A N 1
ATOM 749 C CA . ARG A 1 95 ? -1.818 -2.840 6.682 1.00 92.31 95 ARG A CA 1
ATOM 750 C C . ARG A 1 95 ? -2.571 -1.516 6.795 1.00 92.31 95 ARG A C 1
ATOM 752 O O . ARG A 1 95 ? -2.241 -0.674 7.626 1.00 92.31 95 ARG A O 1
ATOM 759 N N . LEU A 1 96 ? -3.576 -1.335 5.948 1.00 90.38 96 LEU A N 1
ATOM 760 C CA . LEU A 1 96 ? -4.499 -0.214 6.047 1.00 90.38 96 LEU A CA 1
ATOM 761 C C . LEU A 1 96 ? -5.640 -0.568 7.005 1.00 90.38 96 LEU A C 1
ATOM 763 O O . LEU A 1 96 ? -6.132 -1.701 6.962 1.00 90.38 96 LEU A O 1
ATOM 767 N N . PRO A 1 97 ? -6.096 0.388 7.831 1.00 84.12 97 PRO A N 1
ATOM 768 C CA . PRO A 1 97 ? -7.292 0.192 8.632 1.00 84.12 97 PRO A CA 1
ATOM 769 C C . PRO A 1 97 ? -8.497 -0.028 7.712 1.00 84.12 97 PRO A C 1
ATOM 771 O O . PRO A 1 97 ? -8.608 0.578 6.637 1.00 84.12 97 PRO A O 1
ATOM 774 N N . MET A 1 98 ? -9.406 -0.914 8.119 1.00 77.19 98 MET A N 1
ATOM 775 C CA . MET A 1 98 ? -10.664 -1.075 7.400 1.00 77.19 98 MET A CA 1
ATOM 776 C C . MET A 1 98 ? -11.471 0.227 7.507 1.00 77.19 98 MET A C 1
ATOM 778 O O . MET A 1 98 ? -11.642 0.742 8.614 1.00 77.19 98 MET A O 1
ATOM 782 N N . PRO A 1 99 ? -11.994 0.774 6.392 1.00 69.62 99 PRO A N 1
ATOM 783 C CA . PRO A 1 99 ? -12.855 1.948 6.450 1.00 69.62 99 PRO A CA 1
ATOM 784 C C . PRO A 1 99 ? -14.057 1.680 7.362 1.00 69.62 99 PRO A C 1
ATOM 786 O O . PRO A 1 99 ? -14.819 0.749 7.112 1.00 69.62 99 PRO A O 1
ATOM 789 N N . GLY A 1 100 ? -14.217 2.496 8.404 1.00 67.56 100 GLY A N 1
ATOM 790 C CA . GLY A 1 100 ? -15.346 2.416 9.333 1.00 67.56 100 GLY A CA 1
ATOM 791 C C . GLY A 1 100 ? -15.154 1.509 10.551 1.00 67.56 100 GLY A C 1
ATOM 792 O O . GLY A 1 100 ? -16.051 1.475 11.387 1.00 67.56 100 GLY A O 1
ATOM 793 N N . GLN A 1 101 ? -14.021 0.812 10.705 1.00 72.56 101 GLN A N 1
ATOM 794 C CA . GLN A 1 101 ? -13.699 0.198 11.995 1.00 72.56 101 GLN A CA 1
ATOM 795 C C . GLN A 1 101 ? -13.040 1.226 12.925 1.00 72.56 101 GLN A C 1
ATOM 797 O O . GLN A 1 101 ? -12.087 1.885 12.500 1.00 72.56 101 GLN A O 1
ATOM 802 N N . PRO A 1 102 ? -13.509 1.357 14.181 1.00 74.19 102 PRO A N 1
ATOM 803 C CA . PRO A 1 102 ? -12.776 2.089 15.204 1.00 74.19 102 PRO A CA 1
ATOM 804 C C . PRO A 1 102 ? -11.367 1.512 15.342 1.00 74.19 102 PRO A C 1
ATOM 806 O O . PRO A 1 102 ? -11.196 0.294 15.408 1.00 74.19 102 PRO A O 1
ATOM 809 N N . GLN A 1 103 ? -10.366 2.385 15.362 1.00 74.62 103 GLN A N 1
ATOM 810 C CA . GLN A 1 103 ? -8.984 2.009 15.623 1.00 74.62 103 GLN A CA 1
ATOM 811 C C . GLN A 1 103 ? -8.635 2.401 17.055 1.00 74.62 103 GLN A C 1
ATOM 813 O O . GLN A 1 103 ? -8.959 3.510 17.480 1.00 74.62 103 GLN A O 1
ATOM 818 N N . ASP A 1 104 ? -7.974 1.499 17.781 1.00 79.88 104 ASP A N 1
ATOM 819 C CA . ASP A 1 104 ? -7.445 1.825 19.100 1.00 79.88 104 ASP A CA 1
ATOM 820 C C . ASP A 1 104 ? -6.436 2.968 18.987 1.00 79.88 104 ASP A C 1
ATOM 822 O O . ASP A 1 104 ? -5.528 2.946 18.149 1.00 79.88 104 ASP A O 1
ATOM 826 N N . ILE A 1 105 ? -6.594 3.961 19.857 1.00 82.50 105 ILE A N 1
ATOM 827 C CA . ILE A 1 105 ? -5.628 5.040 20.032 1.00 82.50 105 ILE A CA 1
ATOM 828 C C . ILE A 1 105 ? -4.792 4.655 21.260 1.00 82.50 105 ILE A C 1
ATOM 830 O O . ILE A 1 105 ? -5.297 4.760 22.379 1.00 82.50 105 ILE A O 1
ATOM 834 N N . PRO A 1 106 ? -3.545 4.171 21.087 1.00 80.50 106 PRO A N 1
ATOM 835 C CA . PRO A 1 106 ? -2.772 3.566 22.177 1.00 80.50 106 PRO A CA 1
ATOM 836 C C . PRO A 1 106 ? -2.514 4.540 23.334 1.00 80.50 106 PRO A C 1
ATOM 838 O O . PRO A 1 106 ? -2.538 4.137 24.493 1.00 80.50 106 PRO A O 1
ATOM 841 N N . ASP A 1 107 ? -2.369 5.828 23.022 1.00 87.75 107 ASP A N 1
ATOM 842 C CA . ASP A 1 107 ? -2.096 6.887 23.996 1.00 87.75 107 ASP A CA 1
ATOM 843 C C . ASP A 1 107 ? -3.349 7.711 24.329 1.00 87.75 107 ASP A C 1
ATOM 845 O O . ASP A 1 107 ? -3.240 8.846 24.791 1.00 87.75 107 ASP A O 1
ATOM 849 N N . ALA A 1 108 ? -4.551 7.165 24.096 1.00 88.19 108 ALA A N 1
ATOM 850 C CA . ALA A 1 108 ? -5.823 7.850 24.344 1.00 88.19 108 ALA A CA 1
ATOM 851 C C . ALA A 1 108 ? -5.919 8.546 25.718 1.00 88.19 108 ALA A C 1
ATOM 853 O O . ALA A 1 108 ? -6.408 9.674 25.753 1.00 88.19 108 ALA A O 1
ATOM 854 N N . PRO A 1 109 ? -5.439 7.961 26.839 1.00 87.69 109 PRO A N 1
ATOM 855 C CA . PRO A 1 109 ? -5.544 8.605 28.150 1.00 87.69 109 PRO A CA 1
ATOM 856 C C . PRO A 1 109 ? -4.699 9.876 28.307 1.00 87.69 109 PRO A C 1
ATOM 858 O O . PRO A 1 109 ? -4.945 10.653 29.226 1.00 87.69 109 PRO A O 1
ATOM 861 N N . THR A 1 110 ? -3.687 10.069 27.459 1.00 90.50 110 THR A N 1
ATOM 862 C CA . THR A 1 110 ? -2.753 11.207 27.506 1.00 90.50 110 THR A CA 1
ATOM 863 C C . THR A 1 110 ? -2.779 12.058 26.238 1.00 90.50 110 THR A C 1
ATOM 865 O O . THR A 1 110 ? -2.126 13.096 26.190 1.00 90.50 110 THR A O 1
ATOM 868 N N . ASN A 1 111 ? -3.506 11.630 25.206 1.00 92.88 111 ASN A N 1
ATOM 869 C CA . ASN A 1 111 ? -3.656 12.358 23.957 1.00 92.88 111 ASN A CA 1
ATOM 870 C C . ASN A 1 111 ? -4.621 13.535 24.163 1.00 92.88 111 ASN A C 1
ATOM 872 O O . ASN A 1 111 ? -5.803 13.335 24.440 1.00 92.88 111 ASN A O 1
ATOM 876 N N . GLU A 1 112 ? -4.105 14.755 24.023 1.00 93.31 112 GLU A N 1
ATOM 877 C CA . GLU A 1 112 ? -4.849 15.994 24.267 1.00 93.31 112 GLU A CA 1
ATOM 878 C C . GLU A 1 112 ? -6.110 16.103 23.397 1.00 93.31 112 GLU A C 1
ATOM 880 O O . GLU A 1 112 ? -7.177 16.400 23.926 1.00 93.31 112 GLU A O 1
ATOM 885 N N . GLU A 1 113 ? -6.041 15.735 22.114 1.00 90.62 113 GLU A N 1
ATOM 886 C CA . GLU A 1 113 ? -7.194 15.768 21.199 1.00 90.62 113 GLU A CA 1
ATOM 887 C C . GLU A 1 113 ? -8.304 14.801 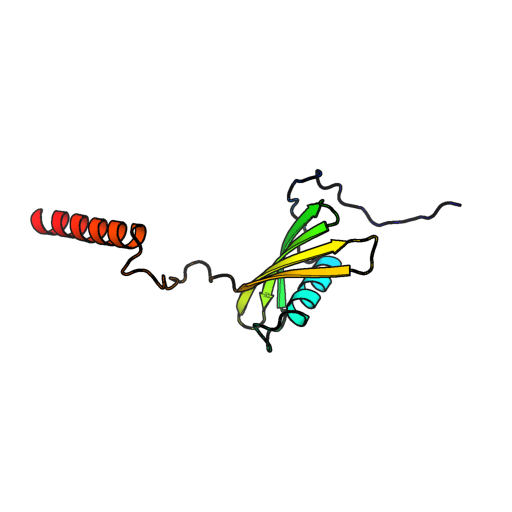21.644 1.00 90.62 113 GLU A C 1
ATOM 889 O O . GLU A 1 113 ? -9.491 15.133 21.617 1.00 90.62 113 GLU A O 1
ATOM 894 N N . VAL A 1 114 ? -7.927 13.598 22.092 1.00 93.12 114 VAL A N 1
ATOM 895 C CA . VAL A 1 114 ? -8.885 12.598 22.593 1.00 93.12 114 VAL A CA 1
ATOM 896 C C . VAL A 1 114 ? -9.514 13.059 23.907 1.00 93.12 114 VAL A C 1
ATOM 898 O O . VAL A 1 114 ? -10.720 12.898 24.106 1.00 93.12 114 VAL A O 1
ATOM 901 N N . ILE A 1 115 ? -8.716 13.658 24.795 1.00 93.44 115 ILE A N 1
ATOM 902 C CA . ILE A 1 115 ? -9.186 14.205 26.071 1.00 93.44 115 ILE A CA 1
ATOM 903 C C . ILE A 1 115 ? -10.163 15.363 25.835 1.00 93.44 115 ILE A C 1
ATOM 905 O O . ILE A 1 115 ? -11.213 15.408 26.478 1.00 93.44 115 ILE A O 1
ATOM 909 N N . GLU A 1 116 ? -9.851 16.291 24.930 1.00 94.81 116 GLU A N 1
ATOM 910 C CA . GLU A 1 116 ? -10.736 17.406 24.579 1.00 94.81 116 GLU A CA 1
ATOM 911 C C . GLU A 1 116 ? -12.059 16.916 23.993 1.00 94.81 116 GLU A C 1
ATOM 913 O O . GLU A 1 116 ? -13.126 17.359 24.423 1.00 94.81 116 GLU A O 1
ATOM 918 N N . LEU A 1 117 ? -12.009 15.944 23.078 1.00 94.38 117 LEU A N 1
ATOM 919 C CA . LEU A 1 117 ? -13.209 15.341 22.507 1.00 94.38 117 LEU A CA 1
ATOM 920 C C . LEU A 1 117 ? -14.073 14.663 23.582 1.00 94.38 117 LEU A C 1
ATOM 922 O O . LEU A 1 117 ? -15.297 14.806 23.576 1.00 94.38 117 LEU A O 1
ATOM 926 N N . ALA A 1 118 ? -13.446 13.961 24.530 1.00 93.06 118 ALA A N 1
ATOM 927 C CA . ALA A 1 118 ? -14.145 13.337 25.649 1.00 93.06 118 ALA A CA 1
ATOM 928 C C . ALA A 1 118 ? -14.811 14.378 26.565 1.00 93.06 118 ALA A C 1
ATOM 930 O O . ALA A 1 118 ? -15.969 14.206 26.946 1.00 93.06 118 ALA A O 1
ATOM 931 N N . ARG A 1 119 ? -14.114 15.478 26.887 1.00 94.81 119 ARG A N 1
ATOM 932 C CA . ARG A 1 119 ? -14.673 16.589 27.679 1.00 94.81 119 ARG A CA 1
ATOM 933 C C . ARG A 1 119 ? -15.866 17.227 26.978 1.00 94.81 119 ARG A C 1
ATOM 935 O O . ARG A 1 119 ? -16.912 17.377 27.598 1.00 94.81 119 ARG A O 1
ATOM 942 N N . PHE A 1 120 ? -15.736 17.517 25.685 1.00 96.06 120 PHE A N 1
ATOM 943 C CA . PHE A 1 120 ? -16.820 18.064 24.874 1.00 96.06 120 PHE A CA 1
ATOM 944 C C . PHE A 1 120 ? -18.064 17.166 24.897 1.00 96.06 120 PHE A C 1
ATOM 946 O O . PHE A 1 120 ? -19.171 17.650 25.119 1.00 96.06 120 PHE A O 1
ATOM 953 N N . ALA A 1 121 ? -17.889 15.852 24.720 1.00 93.69 121 ALA A N 1
ATOM 954 C CA . ALA A 1 121 ? -19.002 14.905 24.735 1.00 93.69 121 ALA A CA 1
ATOM 955 C C . ALA A 1 121 ? -19.730 14.870 26.093 1.00 93.69 121 ALA A C 1
ATOM 957 O O . ALA A 1 121 ? -20.961 14.823 26.129 1.00 93.69 121 ALA A O 1
ATOM 958 N N . VAL A 1 122 ? -18.986 14.929 27.204 1.00 94.94 122 VAL A N 1
ATOM 959 C CA . VAL A 1 122 ? -19.557 15.004 28.560 1.00 94.94 122 VAL A CA 1
ATOM 960 C C . VAL A 1 122 ? -20.307 16.320 28.772 1.00 94.94 122 VAL A C 1
ATOM 962 O O . VAL A 1 122 ? -21.432 16.307 29.269 1.00 94.94 122 VAL A O 1
ATOM 965 N N . ASP A 1 123 ? -19.720 17.448 28.370 1.00 94.50 123 ASP A N 1
ATOM 966 C CA . ASP A 1 123 ? -20.337 18.767 28.520 1.00 94.50 123 ASP A CA 1
ATOM 967 C C . ASP A 1 123 ? -21.645 18.878 27.726 1.00 94.50 123 ASP A C 1
ATOM 969 O O . ASP A 1 123 ? -22.639 19.395 28.238 1.00 94.50 123 ASP A O 1
ATOM 973 N N . GLU A 1 124 ? -21.677 18.366 26.494 1.00 93.00 124 GLU A N 1
ATOM 974 C CA . GLU A 1 124 ? -22.892 18.341 25.676 1.00 93.00 124 GLU A CA 1
ATOM 975 C C . GLU A 1 124 ? -23.982 17.447 26.278 1.00 93.00 124 GLU A C 1
ATOM 977 O O . GLU A 1 124 ? -25.145 17.848 26.311 1.00 93.00 124 GLU A O 1
ATOM 982 N N . HIS A 1 125 ? -23.628 16.274 26.813 1.00 89.88 125 HIS A N 1
ATOM 983 C CA . HIS A 1 125 ? -24.595 15.403 27.485 1.00 89.88 125 HIS A CA 1
ATOM 984 C C . HIS A 1 125 ? -25.202 16.077 28.723 1.00 89.88 125 HIS A C 1
ATOM 986 O O . HIS A 1 125 ? -26.424 16.135 28.866 1.00 89.88 125 HIS A O 1
ATOM 992 N N . ASN A 1 126 ? -24.358 16.683 29.562 1.00 88.94 126 ASN A N 1
ATOM 993 C CA . ASN A 1 126 ? -24.796 17.384 30.767 1.00 88.94 126 ASN A CA 1
ATOM 994 C C . ASN A 1 126 ? -25.727 18.565 30.448 1.00 88.94 126 ASN A C 1
ATOM 996 O O . ASN A 1 126 ? -26.684 18.810 31.180 1.00 88.94 126 ASN A O 1
ATOM 1000 N N . LYS A 1 127 ? -25.495 19.291 29.346 1.00 87.94 127 LYS A N 1
ATOM 1001 C CA . LYS A 1 127 ? -26.403 20.366 28.906 1.00 87.94 127 LYS A CA 1
ATOM 1002 C C . LYS A 1 127 ? -27.791 19.848 28.523 1.00 87.94 127 LYS A C 1
ATOM 1004 O O . LYS A 1 127 ? -28.764 20.561 28.752 1.00 87.94 127 LYS A O 1
ATOM 1009 N N . GLN A 1 128 ? -27.897 18.652 27.941 1.00 76.44 128 GLN A N 1
ATOM 1010 C CA . GLN A 1 128 ? -29.194 18.070 27.576 1.00 76.44 128 GLN A CA 1
ATOM 1011 C C . GLN A 1 128 ? -29.960 17.540 28.790 1.00 76.44 128 GLN A C 1
ATOM 1013 O O . GLN A 1 128 ? -31.178 17.694 28.846 1.00 76.44 128 GLN A O 1
ATOM 1018 N N . GLU A 1 129 ? -29.255 16.981 29.776 1.00 69.94 129 GLU A N 1
ATOM 1019 C CA . GLU A 1 129 ? -29.876 16.487 31.011 1.00 69.94 129 GLU A CA 1
ATOM 1020 C C . GLU A 1 129 ? -30.382 17.621 31.913 1.00 69.94 129 GLU A C 1
ATOM 1022 O O . GLU A 1 129 ? -31.455 17.508 32.490 1.00 69.94 129 GLU A O 1
ATOM 1027 N N . VAL A 1 130 ? -29.660 18.745 32.006 1.00 64.69 130 VAL A N 1
ATOM 1028 C CA . VAL A 1 130 ? -30.075 19.902 32.831 1.00 64.69 130 VAL A CA 1
ATOM 1029 C C . VAL A 1 130 ? -31.221 20.705 32.185 1.00 64.69 130 VAL A C 1
ATOM 1031 O O . VAL A 1 130 ? -31.865 21.514 32.852 1.00 64.69 130 VAL A O 1
ATOM 1034 N N . ALA A 1 131 ? -31.481 20.500 30.890 1.00 59.16 131 ALA A N 1
ATOM 1035 C CA . ALA A 1 131 ? -32.536 21.179 30.136 1.00 59.16 131 ALA A CA 1
ATOM 1036 C C . ALA A 1 131 ? -33.863 20.390 30.040 1.00 59.16 131 ALA A C 1
ATOM 1038 O O . ALA A 1 131 ? -34.788 20.875 29.383 1.00 59.16 131 ALA A O 1
ATOM 1039 N N . SER A 1 132 ? -33.960 19.209 30.670 1.00 52.56 132 SER A N 1
ATOM 1040 C CA . SER A 1 132 ? -35.197 18.412 30.822 1.00 52.56 132 SER A CA 1
ATOM 1041 C C . SER A 1 132 ? -35.716 18.448 32.258 1.00 52.56 132 SER A C 1
ATOM 1043 O O . SER A 1 132 ? -36.953 18.346 32.422 1.00 52.56 132 SER A O 1
#

Secondary structure (DSSP, 8-state):
-----------PPTTSEEE-SSTT-HHHHHHHHHHHHH-SSSTT--EEEEEEEEEEEESEEEEEEEEEETTS-EEEEEEEEETTTTEEEEEEEEEEPPTTPPPP-TTTTT-HHHHHHHHHHHHHHHHHHHT-

Radius of gyration: 21.96 Å; chains: 1; bounding box: 56×37×69 Å

Foldseek 3Di:
DDDDDDDDDPPDPAFDWAWDPPCQPVVNVVLVVVLQPPDDPCVPWAFDTWDTWIWHDDCAIKIWTWTATPVRWIKIWIWGGRPVDRDIDTPDIDTDDDPPDDDDDPCLVPDPVNVVVVVVVVVVVVVVVVVD

Organism: NCBI:txid218843

pLDDT: mean 84.7, std 16.84, range [32.47, 97.25]

Sequence (132 aa):
MAKKGAGDVAHGIPGGITPIIPPDRPEIVDLARFAVKTQTEYPNLVFKKVLKAAQQVVSGVKYYITLEAEDGNRYETQIWVQEWIPKKEVLVFRRLPMPGQPQDIPDAPTNEEVIELARFAVDEHNKQEVAS